Protein AF-A0A7X8GPF6-F1 (afdb_monomer)

Structure (mmCIF, N/CA/C/O backbone):
data_AF-A0A7X8GPF6-F1
#
_entry.id   AF-A0A7X8GPF6-F1
#
loop_
_atom_site.group_PDB
_atom_site.id
_atom_site.type_symbol
_atom_site.label_atom_id
_atom_site.label_alt_id
_atom_site.label_comp_id
_atom_site.label_asym_id
_atom_site.label_entity_id
_atom_site.label_seq_id
_atom_site.pdbx_PDB_ins_code
_atom_site.Cartn_x
_atom_site.Cartn_y
_atom_site.Cartn_z
_atom_site.occupancy
_atom_site.B_iso_or_equiv
_atom_site.auth_seq_id
_atom_site.auth_comp_id
_atom_site.auth_asym_id
_atom_site.auth_atom_id
_atom_site.pdbx_PDB_model_num
ATOM 1 N N . MET A 1 1 ? -4.363 -32.694 18.295 1.00 37.50 1 MET A N 1
ATOM 2 C CA . MET A 1 1 ? -3.660 -31.399 18.207 1.00 37.50 1 MET A CA 1
ATOM 3 C C . MET A 1 1 ? -2.856 -31.426 16.920 1.00 37.50 1 MET A C 1
ATOM 5 O O . MET A 1 1 ? -1.895 -32.175 16.851 1.00 37.50 1 MET A O 1
ATOM 9 N N . HIS A 1 2 ? -3.318 -30.747 15.873 1.00 38.88 2 HIS A N 1
ATOM 10 C CA . HIS A 1 2 ? -2.576 -30.638 14.618 1.00 38.88 2 HIS A CA 1
ATOM 11 C C . HIS A 1 2 ? -2.056 -29.202 14.570 1.00 38.88 2 HIS A C 1
ATOM 13 O O . HIS A 1 2 ? -2.841 -28.277 14.367 1.00 38.88 2 HIS A O 1
ATOM 19 N N . LEU A 1 3 ? -0.772 -29.018 14.897 1.00 45.59 3 LEU A N 1
ATOM 20 C CA . LEU A 1 3 ? -0.067 -27.766 14.640 1.00 45.59 3 LEU A CA 1
ATOM 21 C C . LEU A 1 3 ? -0.055 -27.598 13.118 1.00 45.59 3 LEU A C 1
ATOM 23 O O . LEU A 1 3 ? 0.709 -28.268 12.428 1.00 45.59 3 LEU A O 1
ATOM 27 N N . GLY A 1 4 ? -0.968 -26.776 12.601 1.00 41.94 4 GLY A N 1
ATOM 28 C CA . GLY A 1 4 ? -0.931 -26.340 11.215 1.00 41.94 4 GLY A CA 1
ATOM 29 C C . GLY A 1 4 ? 0.356 -25.559 11.012 1.00 41.94 4 GLY A C 1
ATOM 30 O O . GLY A 1 4 ? 0.553 -24.527 11.651 1.00 41.94 4 GLY A O 1
ATOM 31 N N . LEU A 1 5 ? 1.234 -26.120 10.188 1.00 46.19 5 LEU A N 1
ATOM 32 C CA . LEU A 1 5 ? 2.461 -25.509 9.706 1.00 46.19 5 LEU A CA 1
ATOM 33 C C . LEU A 1 5 ? 2.139 -24.082 9.256 1.00 46.19 5 LEU A C 1
ATOM 35 O O . LEU A 1 5 ? 1.348 -23.879 8.335 1.00 46.19 5 LEU A O 1
ATOM 39 N N . VAL A 1 6 ? 2.719 -23.098 9.936 1.00 54.41 6 VAL A N 1
ATOM 40 C CA . VAL A 1 6 ? 2.864 -21.763 9.363 1.00 54.41 6 VAL A CA 1
ATOM 41 C C . VAL A 1 6 ? 3.638 -21.978 8.063 1.00 54.41 6 VAL A C 1
ATOM 43 O O . VAL A 1 6 ? 4.681 -22.624 8.098 1.00 54.41 6 VAL A O 1
ATOM 46 N N . GLU A 1 7 ? 3.102 -21.554 6.916 1.00 57.56 7 GLU A N 1
ATOM 47 C CA . GLU A 1 7 ? 3.818 -21.662 5.641 1.00 57.56 7 GLU A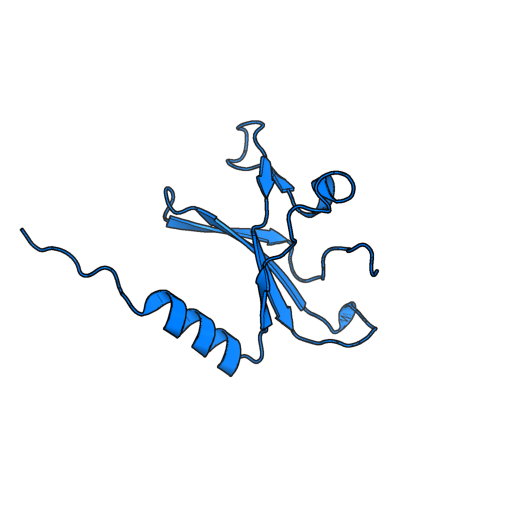 CA 1
ATOM 48 C C . GLU A 1 7 ? 5.108 -20.835 5.737 1.00 57.56 7 GLU A C 1
ATOM 50 O O . GLU A 1 7 ? 5.091 -19.617 5.559 1.00 57.56 7 GLU A O 1
ATOM 55 N N . GLU A 1 8 ? 6.225 -21.488 6.072 1.00 58.53 8 GLU A N 1
ATOM 56 C CA . GLU A 1 8 ? 7.517 -20.827 6.302 1.00 58.53 8 GLU A CA 1
ATOM 57 C C . GLU A 1 8 ? 8.080 -20.158 5.032 1.00 58.53 8 GLU A C 1
ATOM 59 O O . GLU A 1 8 ? 8.993 -19.344 5.126 1.00 58.53 8 GLU A O 1
ATOM 64 N N . ASP A 1 9 ? 7.493 -20.415 3.855 1.00 74.12 9 ASP A N 1
ATOM 65 C CA . ASP A 1 9 ? 7.949 -19.903 2.556 1.00 74.12 9 ASP A CA 1
ATOM 66 C C . ASP A 1 9 ? 7.057 -18.805 1.937 1.00 74.12 9 ASP A C 1
ATOM 68 O O . ASP A 1 9 ? 7.342 -18.327 0.837 1.00 74.12 9 ASP A O 1
ATOM 72 N N . GLY A 1 10 ? 5.977 -18.375 2.605 1.00 84.06 10 GLY A N 1
ATOM 73 C CA . GLY A 1 10 ? 4.975 -17.490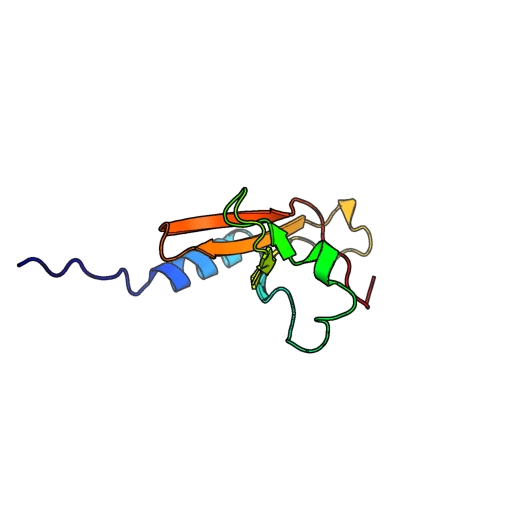 1.989 1.00 84.06 10 GLY A CA 1
ATOM 74 C C . GLY A 1 10 ? 5.552 -16.150 1.511 1.00 84.06 10 GLY A C 1
ATOM 75 O O . GLY A 1 1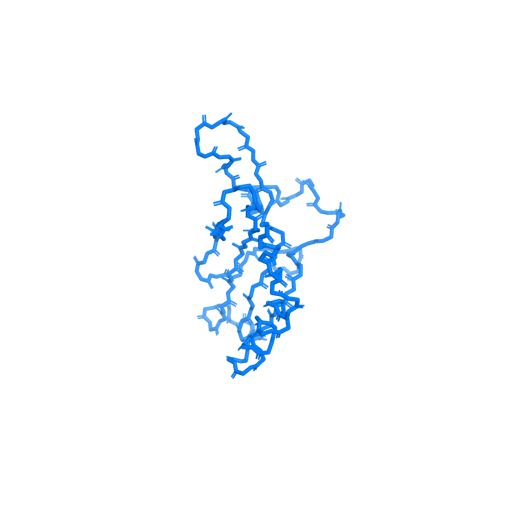0 ? 5.200 -15.648 0.440 1.00 84.06 10 GLY A O 1
ATOM 76 N N . LYS A 1 11 ? 6.508 -15.597 2.267 1.00 86.75 11 LYS A N 1
ATOM 77 C CA . LYS A 1 11 ? 7.253 -14.393 1.876 1.00 86.75 11 LYS A CA 1
ATOM 78 C C . LYS A 1 11 ? 8.145 -14.649 0.660 1.00 86.75 11 LYS A C 1
ATOM 80 O O . LYS A 1 11 ? 8.171 -13.828 -0.252 1.00 86.75 11 LYS A O 1
ATOM 85 N N . GLU A 1 12 ? 8.861 -15.769 0.641 1.00 91.25 12 GLU A N 1
ATOM 86 C CA . GLU A 1 12 ? 9.773 -16.118 -0.453 1.00 91.25 12 GLU A CA 1
ATOM 87 C C . GLU A 1 12 ? 9.002 -16.338 -1.756 1.00 91.25 12 GLU A C 1
ATOM 89 O O . GLU A 1 12 ? 9.376 -15.787 -2.789 1.00 91.25 12 GLU A O 1
ATOM 94 N N . LYS A 1 13 ? 7.864 -17.043 -1.701 1.00 94.31 13 LYS A N 1
ATOM 95 C CA . LYS A 1 13 ? 6.945 -17.200 -2.840 1.00 94.31 13 LYS A CA 1
ATOM 96 C C . LYS A 1 13 ? 6.425 -15.858 -3.351 1.00 94.31 13 LYS A C 1
ATOM 98 O O . LYS A 1 13 ? 6.369 -15.641 -4.561 1.00 94.31 13 LYS A O 1
ATOM 103 N N . PHE A 1 14 ? 6.049 -14.954 -2.446 1.00 93.56 14 PHE A N 1
ATOM 104 C CA . PHE A 1 14 ? 5.589 -13.615 -2.811 1.00 93.56 14 PHE A CA 1
ATOM 105 C C . PHE A 1 14 ? 6.688 -12.803 -3.511 1.00 93.56 14 PHE A C 1
ATOM 107 O O . PHE A 1 14 ? 6.446 -12.229 -4.576 1.00 93.56 14 PHE A O 1
ATOM 114 N N . GLU A 1 15 ? 7.897 -12.774 -2.950 1.00 93.62 15 GLU A N 1
ATOM 115 C CA . GLU A 1 15 ? 9.031 -12.044 -3.525 1.00 93.62 15 GLU A CA 1
ATOM 116 C C . GLU A 1 15 ? 9.491 -12.659 -4.858 1.00 93.62 15 GLU A C 1
ATOM 118 O O . GLU A 1 15 ? 9.771 -11.917 -5.803 1.00 93.62 15 GLU A O 1
ATOM 123 N N . ALA A 1 16 ? 9.478 -13.990 -4.983 1.00 94.88 16 ALA A N 1
ATOM 124 C CA . ALA A 1 16 ? 9.760 -14.692 -6.235 1.00 94.88 16 ALA A CA 1
ATOM 125 C C . ALA A 1 16 ? 8.747 -14.329 -7.331 1.00 94.88 16 ALA A C 1
ATOM 127 O O . ALA A 1 16 ? 9.144 -13.919 -8.421 1.00 94.88 16 ALA A O 1
ATOM 128 N N . CYS A 1 17 ? 7.448 -14.372 -7.019 1.00 96.44 17 CYS A N 1
ATOM 129 C CA . CYS A 1 17 ? 6.384 -13.966 -7.940 1.00 96.44 17 CYS A CA 1
ATOM 130 C C . CYS A 1 17 ? 6.519 -12.490 -8.355 1.00 96.44 17 CYS A C 1
ATOM 132 O O . CYS A 1 17 ? 6.360 -12.146 -9.528 1.00 96.44 17 CYS A O 1
ATOM 134 N N . CYS A 1 18 ? 6.893 -11.602 -7.424 1.00 95.56 18 CYS A N 1
ATOM 135 C CA . CYS A 1 18 ? 7.212 -10.215 -7.767 1.00 95.56 18 CYS A CA 1
ATOM 136 C C . CYS A 1 18 ? 8.351 -10.142 -8.793 1.00 95.56 18 CYS A C 1
ATOM 138 O O . CYS A 1 18 ? 8.225 -9.424 -9.786 1.00 95.56 18 CYS A O 1
ATOM 140 N N . GLY A 1 19 ? 9.426 -10.907 -8.586 1.00 94.12 19 GLY A N 1
ATOM 141 C CA . GLY A 1 19 ? 10.549 -11.005 -9.518 1.00 94.12 19 GLY A CA 1
ATOM 142 C C . GLY A 1 19 ? 10.131 -11.482 -10.911 1.00 94.12 19 GLY A C 1
ATOM 143 O O . GLY A 1 19 ? 10.450 -10.821 -11.900 1.00 94.12 19 GLY A O 1
ATOM 144 N N . GLU A 1 20 ? 9.357 -12.565 -10.992 1.00 96.62 20 GLU A N 1
ATOM 145 C CA . GLU A 1 20 ? 8.833 -13.120 -12.251 1.00 96.62 20 GLU A CA 1
ATOM 146 C C . GLU A 1 20 ? 7.965 -12.114 -13.025 1.00 96.62 20 GLU A C 1
ATOM 148 O O . GLU A 1 20 ? 8.039 -12.025 -14.251 1.00 96.62 20 GLU A O 1
ATOM 153 N N . LEU A 1 21 ? 7.181 -11.298 -12.314 1.00 94.38 21 LEU A N 1
ATOM 154 C CA . LEU A 1 21 ? 6.325 -10.260 -12.901 1.00 94.38 21 LEU A CA 1
ATOM 155 C C . LEU A 1 21 ? 7.066 -8.946 -13.225 1.00 94.38 21 LEU A C 1
ATOM 157 O O . LEU A 1 21 ? 6.466 -8.010 -13.784 1.00 94.38 21 LEU A O 1
AT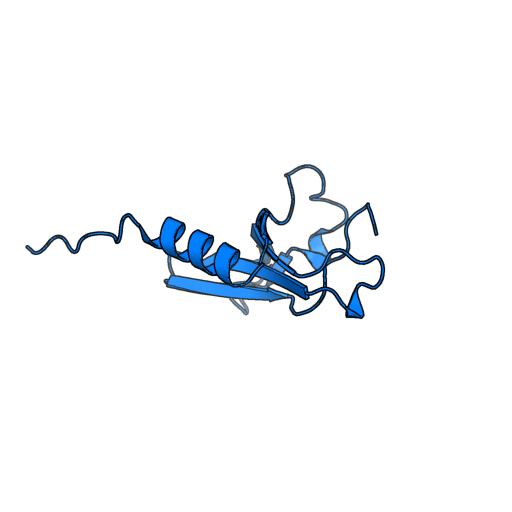OM 161 N N . GLY A 1 22 ? 8.354 -8.856 -12.876 1.00 93.56 22 GLY A N 1
ATOM 162 C CA . GLY A 1 22 ? 9.172 -7.649 -13.012 1.00 93.56 22 GLY A CA 1
ATOM 163 C C . GLY A 1 22 ? 8.749 -6.518 -12.067 1.00 93.56 22 GLY A C 1
ATOM 164 O O . GLY A 1 22 ? 8.888 -5.340 -12.406 1.00 93.56 22 GLY A O 1
ATOM 165 N N . LEU A 1 23 ? 8.174 -6.864 -10.914 1.00 94.75 23 LEU A N 1
ATOM 166 C CA . LEU A 1 23 ? 7.750 -5.939 -9.869 1.00 94.75 23 LEU A CA 1
ATOM 167 C C . LEU A 1 23 ? 8.867 -5.744 -8.844 1.00 94.75 23 LEU A C 1
ATOM 169 O O . LEU A 1 23 ? 9.488 -6.694 -8.374 1.00 94.75 23 LEU A O 1
ATOM 173 N N . ARG A 1 24 ? 9.085 -4.492 -8.441 1.00 93.19 24 ARG A N 1
ATOM 174 C CA . ARG A 1 24 ? 9.976 -4.145 -7.331 1.00 93.19 24 ARG A CA 1
ATOM 175 C C . ARG A 1 24 ? 9.157 -3.992 -6.056 1.00 93.19 24 ARG A C 1
ATOM 177 O O . ARG A 1 24 ? 8.395 -3.031 -5.941 1.00 93.19 24 ARG A O 1
ATOM 184 N N . PHE A 1 25 ? 9.329 -4.923 -5.124 1.00 94.56 25 PHE A N 1
ATOM 185 C CA . PHE A 1 25 ? 8.780 -4.851 -3.772 1.00 94.56 25 PHE A CA 1
ATOM 186 C C . PHE A 1 25 ? 9.726 -4.085 -2.837 1.00 94.56 25 PHE A C 1
ATOM 188 O O . PHE A 1 25 ? 10.944 -4.235 -2.924 1.00 94.56 25 PHE A O 1
ATOM 195 N N . GLY A 1 26 ? 9.180 -3.251 -1.952 1.00 92.25 26 GLY A N 1
ATOM 196 C CA . GLY A 1 26 ? 9.974 -2.492 -0.986 1.00 92.25 26 GLY A CA 1
ATOM 197 C C . GLY A 1 26 ? 9.135 -1.766 0.063 1.00 92.25 26 GLY A C 1
ATOM 198 O O . GLY A 1 26 ? 7.906 -1.759 0.004 1.00 92.25 26 GLY A O 1
ATOM 199 N N . ARG A 1 27 ? 9.807 -1.139 1.035 1.00 91.19 27 ARG A N 1
ATOM 200 C CA . ARG A 1 27 ? 9.177 -0.242 2.021 1.00 91.19 27 ARG A CA 1
ATOM 201 C C . ARG A 1 27 ? 8.807 1.089 1.369 1.00 91.19 27 ARG A C 1
ATOM 203 O O . ARG A 1 27 ? 9.571 1.608 0.557 1.00 91.19 27 ARG A O 1
ATOM 210 N N . SER A 1 28 ? 7.643 1.633 1.714 1.00 80.56 28 SER A N 1
ATOM 211 C CA . SER A 1 28 ? 7.130 2.891 1.154 1.00 80.56 28 SER A CA 1
ATOM 212 C C . SER A 1 28 ? 7.951 4.119 1.562 1.00 80.56 28 SER A C 1
ATOM 214 O O . SER A 1 28 ? 8.270 4.915 0.685 1.00 80.56 28 SER A O 1
ATOM 216 N N . MET A 1 29 ? 8.342 4.241 2.837 1.00 70.88 29 MET A N 1
ATOM 217 C CA . MET A 1 29 ? 9.140 5.344 3.394 1.00 70.88 29 MET A CA 1
ATOM 218 C C . MET A 1 29 ? 9.943 4.899 4.632 1.00 70.88 29 MET A C 1
ATOM 220 O O . MET A 1 29 ? 9.623 3.891 5.259 1.00 70.88 29 MET A O 1
ATOM 224 N N . THR A 1 30 ? 10.980 5.666 4.986 1.00 59.75 30 THR A N 1
ATOM 225 C CA . THR A 1 30 ? 11.678 5.609 6.286 1.00 59.75 30 THR A CA 1
ATOM 226 C C . THR A 1 30 ? 11.179 6.735 7.205 1.00 59.75 30 THR A C 1
ATOM 228 O O . THR A 1 30 ? 10.658 7.738 6.717 1.00 59.75 30 THR A O 1
ATOM 231 N N . ASP A 1 31 ? 11.357 6.589 8.525 1.00 53.38 31 ASP A N 1
ATOM 232 C CA . ASP A 1 31 ? 10.812 7.435 9.615 1.00 53.38 31 ASP A CA 1
ATOM 233 C C . ASP A 1 31 ? 11.086 8.959 9.531 1.00 53.38 31 ASP A C 1
ATOM 235 O O . ASP A 1 31 ? 10.631 9.729 10.373 1.00 53.38 31 ASP A O 1
ATOM 239 N N . VAL A 1 32 ? 11.820 9.438 8.525 1.00 48.75 32 VAL A N 1
ATOM 240 C CA . VAL A 1 32 ? 12.312 10.824 8.426 1.00 48.75 32 VAL A CA 1
ATOM 241 C C . VAL A 1 32 ? 11.294 11.794 7.800 1.00 48.75 32 VAL A C 1
ATOM 243 O O . VAL A 1 32 ? 11.482 13.003 7.869 1.00 48.75 32 VAL A O 1
ATOM 246 N N . ALA A 1 33 ? 10.185 11.314 7.231 1.00 53.56 33 ALA A N 1
ATOM 247 C CA . ALA A 1 33 ? 9.247 12.159 6.475 1.00 53.56 33 ALA A CA 1
ATOM 248 C C . ALA A 1 33 ? 7.786 12.107 6.979 1.00 53.56 33 ALA A C 1
ATOM 250 O O . ALA A 1 33 ? 6.834 12.326 6.230 1.00 53.56 33 ALA A O 1
ATOM 251 N N . VAL A 1 34 ? 7.626 11.883 8.289 1.00 52.72 34 VAL A N 1
ATOM 252 C CA . VAL A 1 34 ? 6.338 11.797 9.008 1.00 52.72 34 VAL A CA 1
ATOM 253 C C . VAL A 1 34 ? 5.518 13.099 8.944 1.00 52.72 34 VAL A C 1
ATOM 255 O O . VAL A 1 34 ? 4.297 13.053 9.041 1.00 52.72 34 VAL A O 1
ATOM 258 N N . GLY A 1 35 ? 6.155 14.258 8.747 1.00 59.97 35 GLY A N 1
ATOM 259 C CA . GLY A 1 35 ? 5.462 15.554 8.765 1.00 59.97 35 GLY A CA 1
ATOM 260 C C . GLY A 1 35 ? 4.844 15.992 7.432 1.00 59.97 35 GLY A C 1
ATOM 261 O O . GLY A 1 35 ? 3.744 16.537 7.417 1.00 59.97 35 GLY A O 1
ATOM 262 N N . GLU A 1 36 ? 5.532 15.775 6.307 1.00 59.28 36 GLU A N 1
ATOM 263 C CA . GLU A 1 36 ? 5.161 16.409 5.027 1.00 59.28 36 GLU A CA 1
ATOM 264 C C . GLU A 1 36 ? 4.236 15.551 4.151 1.00 59.28 36 GLU A C 1
ATOM 266 O O . GLU A 1 36 ? 3.441 16.097 3.388 1.00 59.28 36 GLU A O 1
ATOM 271 N N . PHE A 1 37 ? 4.264 14.222 4.302 1.00 66.50 37 PHE A N 1
ATOM 272 C CA . PHE A 1 37 ? 3.526 13.296 3.427 1.00 66.50 37 PHE A CA 1
ATOM 273 C C . PHE A 1 37 ? 2.453 12.473 4.154 1.00 66.50 37 PHE A C 1
ATOM 275 O O . PHE A 1 37 ? 1.922 11.512 3.595 1.00 66.50 37 PHE A O 1
ATOM 282 N N . GLU A 1 38 ? 2.074 12.864 5.380 1.00 70.56 38 GLU A N 1
ATOM 283 C CA . GLU A 1 38 ? 1.067 12.150 6.182 1.00 70.56 38 GLU A CA 1
ATOM 284 C C . GLU A 1 38 ? -0.237 11.930 5.393 1.00 70.56 38 GLU A C 1
ATOM 286 O O . GLU A 1 38 ? -0.826 10.856 5.430 1.00 70.56 38 GLU A O 1
ATOM 291 N N . LYS A 1 39 ? -0.671 12.924 4.609 1.00 76.38 39 LYS A N 1
ATOM 292 C CA . LYS A 1 39 ? -1.910 12.843 3.818 1.00 76.38 39 LYS A CA 1
ATOM 293 C C . LYS A 1 39 ? -1.863 11.827 2.676 1.00 76.38 39 LYS A C 1
ATOM 295 O O . LYS A 1 39 ? -2.920 11.379 2.249 1.00 76.38 39 LYS A O 1
ATOM 300 N N . GLU A 1 40 ? -0.679 11.511 2.161 1.00 82.25 40 GLU A N 1
ATOM 301 C CA . GLU A 1 40 ? -0.525 10.610 1.014 1.00 82.25 40 GLU A CA 1
ATOM 302 C C . GLU A 1 40 ? -0.272 9.165 1.447 1.00 82.25 40 GLU A C 1
ATOM 304 O O . GLU A 1 40 ? -0.750 8.238 0.797 1.00 82.25 40 GLU A O 1
ATOM 309 N N . TYR A 1 41 ? 0.438 8.964 2.560 1.00 87.38 41 TYR A N 1
ATOM 310 C CA . TYR A 1 41 ? 0.872 7.636 3.005 1.00 87.38 41 TYR A CA 1
ATOM 311 C C . TYR A 1 41 ? 0.035 7.055 4.140 1.00 87.38 41 TYR A C 1
ATOM 313 O O . TYR A 1 41 ? 0.258 5.905 4.516 1.00 87.38 41 TYR A O 1
ATOM 321 N N . TYR A 1 42 ? -0.927 7.805 4.679 1.00 90.69 42 TYR A N 1
ATOM 322 C CA . TYR A 1 42 ? -1.845 7.308 5.695 1.00 90.69 42 TYR A CA 1
ATOM 323 C C . TYR A 1 42 ? -3.272 7.246 5.170 1.00 90.69 42 TYR A C 1
ATOM 325 O O . TYR A 1 42 ? -3.810 8.225 4.655 1.00 90.69 42 TYR A O 1
ATOM 333 N N . VAL A 1 43 ? -3.917 6.103 5.383 1.00 91.69 43 VAL A N 1
ATOM 334 C CA . VAL A 1 43 ? -5.323 5.887 5.037 1.00 91.69 43 VAL A CA 1
ATOM 335 C C . VAL A 1 43 ? -6.166 5.693 6.297 1.00 91.69 43 VAL A C 1
ATOM 337 O O . VAL A 1 43 ? -5.674 5.126 7.277 1.00 91.69 43 VAL A O 1
ATOM 340 N N . PRO A 1 44 ? -7.433 6.145 6.315 1.00 93.69 44 PRO A N 1
ATOM 341 C CA . 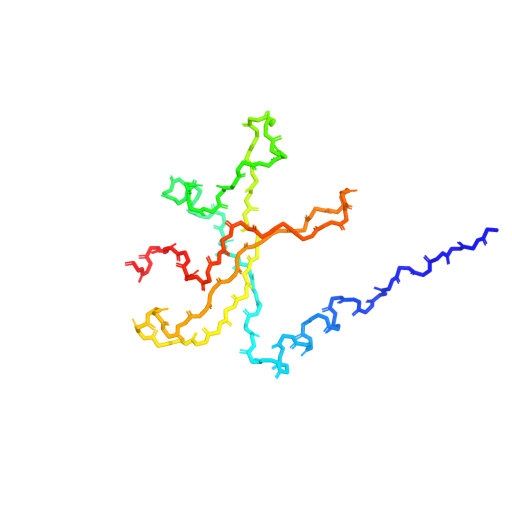PRO A 1 44 ? -8.346 5.843 7.411 1.00 93.69 44 PRO A CA 1
ATOM 342 C C . PRO A 1 44 ? -8.571 4.332 7.514 1.00 93.69 44 PRO A C 1
ATOM 344 O O . PRO A 1 44 ? -9.118 3.721 6.594 1.00 93.69 44 PRO A O 1
ATOM 347 N N . TYR A 1 45 ? -8.145 3.722 8.620 1.00 94.69 45 TYR A N 1
ATOM 348 C CA . TYR A 1 45 ? -8.280 2.283 8.826 1.00 94.69 45 TYR A CA 1
ATOM 349 C C . TYR A 1 45 ? -8.175 1.899 10.316 1.00 94.69 45 TYR A C 1
ATOM 351 O O . TYR A 1 45 ? -7.253 2.373 10.983 1.00 94.69 45 TYR A O 1
ATOM 359 N N . PRO A 1 46 ? -9.056 1.018 10.838 1.00 94.38 46 PRO A N 1
ATOM 360 C CA . PRO A 1 46 ? -10.243 0.468 10.174 1.00 94.38 46 PRO A CA 1
ATOM 361 C C . PRO A 1 46 ? -11.257 1.561 9.807 1.00 94.38 46 PRO A C 1
ATOM 363 O O . PRO A 1 46 ? -11.312 2.611 10.455 1.00 94.38 46 PRO A O 1
ATOM 366 N N . VAL A 1 47 ? -12.041 1.344 8.750 1.00 90.56 47 VAL A N 1
ATOM 367 C CA . VAL A 1 47 ? -12.984 2.350 8.231 1.00 90.56 47 VAL A CA 1
ATOM 368 C C . VAL A 1 47 ? -13.971 2.766 9.326 1.00 90.56 47 VAL A C 1
ATOM 370 O O . VAL A 1 47 ? -14.573 1.923 9.983 1.00 90.56 47 VAL A O 1
ATOM 373 N N . GLY A 1 48 ? -14.122 4.076 9.534 1.00 92.44 48 GLY A N 1
ATOM 374 C CA . GLY A 1 48 ? -15.029 4.637 10.542 1.00 92.44 48 GLY A CA 1
ATOM 375 C C . GLY A 1 48 ? -14.473 4.713 11.970 1.00 92.44 48 GLY A C 1
ATOM 376 O O . GLY A 1 48 ? -15.134 5.282 12.830 1.00 92.44 48 GLY A O 1
ATOM 377 N N . SER A 1 49 ? -13.260 4.215 12.235 1.00 94.75 49 SER A N 1
ATOM 378 C CA . SER A 1 49 ? -12.647 4.282 13.577 1.00 94.75 49 SER A CA 1
ATOM 379 C C . SER A 1 49 ? -12.081 5.660 13.949 1.00 94.75 49 SER A C 1
ATOM 381 O O . SER A 1 49 ? -11.797 5.914 15.115 1.00 94.75 49 SER A O 1
ATOM 383 N N . GLY A 1 50 ? -11.860 6.536 12.962 1.00 93.00 50 GLY A N 1
ATOM 384 C CA . GLY A 1 50 ? -11.109 7.786 13.135 1.00 93.00 50 GLY A CA 1
ATOM 385 C C . GLY A 1 50 ? -9.587 7.596 13.225 1.00 93.00 50 GLY A C 1
ATOM 386 O O . GLY A 1 50 ? -8.854 8.584 13.249 1.00 93.00 50 GLY A O 1
ATOM 387 N N . LEU A 1 51 ? -9.103 6.350 13.232 1.00 92.12 51 LEU A N 1
ATOM 388 C CA . LEU A 1 51 ? -7.682 6.022 13.197 1.00 92.12 51 LEU A CA 1
ATOM 389 C C . LEU A 1 51 ? -7.146 6.063 11.764 1.00 92.12 51 LEU A C 1
ATOM 391 O O . LEU A 1 51 ? -7.882 5.908 10.784 1.00 92.12 51 LEU A O 1
ATOM 395 N N . LYS A 1 52 ? -5.833 6.247 11.654 1.00 91.56 52 LYS A N 1
ATOM 396 C CA . LYS A 1 52 ? -5.103 6.184 10.393 1.00 91.56 52 LYS A CA 1
ATOM 397 C C . LYS A 1 52 ? -4.032 5.109 10.462 1.00 91.56 52 LYS A C 1
ATOM 399 O O . LYS A 1 52 ? -3.399 4.924 11.503 1.00 91.56 52 LYS A O 1
ATOM 404 N N . ARG A 1 53 ? -3.780 4.461 9.329 1.00 91.88 53 ARG A N 1
ATOM 405 C CA . ARG A 1 53 ? -2.708 3.482 9.178 1.00 91.88 53 ARG A CA 1
ATOM 406 C C . ARG A 1 53 ? -1.798 3.854 8.019 1.00 91.88 53 ARG A C 1
ATOM 408 O O . ARG A 1 53 ? -2.274 4.268 6.966 1.00 91.88 53 ARG A O 1
ATOM 415 N N . MET A 1 54 ? -0.498 3.707 8.248 1.00 91.62 54 MET A N 1
ATOM 416 C CA . MET A 1 54 ? 0.523 3.925 7.234 1.00 91.62 54 MET A CA 1
ATOM 417 C C . MET A 1 54 ? 0.493 2.794 6.202 1.00 91.62 54 MET A C 1
ATOM 419 O O . MET A 1 54 ? 0.343 1.624 6.554 1.00 91.62 54 MET A O 1
ATOM 423 N N . LEU A 1 55 ? 0.668 3.142 4.932 1.00 92.94 55 LEU A N 1
ATOM 424 C CA . LEU A 1 55 ? 0.954 2.190 3.866 1.00 92.94 55 LEU A CA 1
ATOM 425 C C . LEU A 1 55 ? 2.422 1.788 3.991 1.00 92.94 55 LEU A C 1
ATOM 427 O O . LEU A 1 55 ? 3.288 2.565 3.612 1.00 92.94 55 LEU A O 1
ATOM 431 N N . ASP A 1 56 ? 2.708 0.617 4.556 1.00 92.94 56 ASP A N 1
ATOM 432 C CA . ASP A 1 56 ? 4.061 0.182 4.940 1.00 92.94 56 ASP A CA 1
ATOM 433 C C . ASP A 1 56 ? 4.944 -0.238 3.745 1.00 92.94 56 ASP A C 1
ATOM 435 O O . ASP A 1 56 ? 6.179 -0.180 3.807 1.00 92.94 56 ASP A O 1
ATOM 439 N N . PHE A 1 57 ? 4.318 -0.674 2.650 1.00 94.62 57 PHE A N 1
ATOM 440 C CA . PHE A 1 57 ? 4.984 -1.301 1.510 1.00 94.62 57 PHE A CA 1
ATOM 441 C C . PHE A 1 57 ? 4.520 -0.733 0.174 1.00 94.62 57 PHE A C 1
ATOM 443 O O . PHE A 1 57 ? 3.447 -0.136 0.066 1.00 94.62 57 PHE A O 1
ATOM 450 N N . HIS A 1 58 ? 5.323 -0.977 -0.862 1.00 93.88 58 HIS A N 1
ATOM 451 C CA . HIS A 1 58 ? 4.931 -0.754 -2.242 1.00 93.88 58 HIS A CA 1
ATOM 452 C C . HIS A 1 58 ? 5.339 -1.889 -3.185 1.00 93.88 58 HIS A C 1
ATOM 454 O O . HIS A 1 58 ? 6.349 -2.564 -2.977 1.00 93.88 58 HIS A O 1
ATOM 460 N N . LEU A 1 59 ? 4.596 -2.014 -4.284 1.00 94.44 59 LEU A N 1
ATOM 461 C CA . LEU A 1 59 ? 5.022 -2.668 -5.520 1.00 94.44 59 LEU A CA 1
ATOM 462 C C . LEU A 1 59 ? 5.177 -1.608 -6.608 1.00 94.44 59 LEU A C 1
ATOM 464 O O . LEU A 1 59 ? 4.266 -0.810 -6.829 1.00 94.44 59 LEU A O 1
ATOM 468 N N . ARG A 1 60 ? 6.317 -1.605 -7.305 1.00 92.50 60 ARG A N 1
ATOM 469 C CA . ARG A 1 60 ? 6.586 -0.680 -8.413 1.00 92.50 60 ARG A CA 1
ATOM 470 C C . ARG A 1 60 ? 6.911 -1.410 -9.711 1.00 92.50 60 ARG A C 1
ATOM 472 O O . ARG A 1 60 ? 7.668 -2.377 -9.703 1.00 92.50 60 ARG A O 1
ATOM 479 N N . LYS A 1 61 ? 6.409 -0.889 -10.832 1.00 92.19 61 LYS A N 1
ATOM 480 C CA . LYS A 1 61 ? 6.778 -1.299 -12.199 1.00 92.19 61 LYS A CA 1
ATOM 481 C C . LYS A 1 61 ? 7.082 -0.067 -13.044 1.00 92.19 61 LYS A C 1
ATOM 483 O O . LYS A 1 61 ? 6.417 0.950 -12.889 1.00 92.19 61 LYS A O 1
ATOM 488 N N . GLY A 1 62 ? 8.076 -0.166 -13.924 1.00 85.88 62 GLY A N 1
ATOM 489 C CA . GLY A 1 62 ? 8.566 0.980 -14.697 1.00 85.88 62 GLY A CA 1
ATOM 490 C C . GLY A 1 62 ? 9.433 1.931 -13.860 1.00 85.88 62 GLY A C 1
ATOM 491 O O . GLY A 1 62 ? 9.369 1.952 -12.632 1.00 85.88 62 GLY A O 1
ATOM 492 N N . SER A 1 63 ? 10.331 2.662 -14.513 1.00 74.50 63 SER A N 1
ATOM 493 C CA . SER A 1 63 ? 11.201 3.677 -13.886 1.00 74.50 63 SER A CA 1
ATOM 494 C C . SER A 1 63 ? 11.475 4.842 -14.837 1.00 74.50 63 SER A C 1
ATOM 496 O O . SER A 1 63 ? 12.557 5.426 -14.830 1.00 74.50 63 SER A O 1
ATOM 498 N N . THR A 1 64 ? 10.523 5.119 -15.725 1.00 75.94 64 THR A N 1
ATOM 499 C CA . THR A 1 64 ? 10.589 6.239 -16.663 1.00 75.94 64 THR A CA 1
ATOM 500 C C . THR A 1 64 ? 10.248 7.542 -15.950 1.00 75.94 64 THR A C 1
ATOM 502 O O . THR A 1 64 ? 9.546 7.526 -14.948 1.00 75.94 64 THR A O 1
ATOM 505 N N . LYS A 1 65 ? 10.702 8.679 -16.495 1.00 70.00 65 LYS A N 1
ATOM 506 C CA . LYS 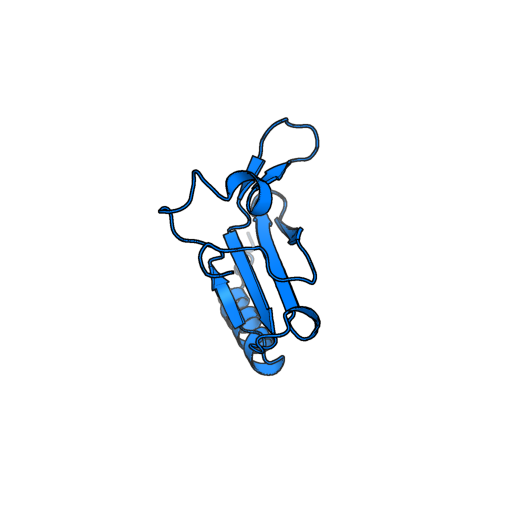A 1 65 ? 10.296 10.011 -16.008 1.00 70.00 65 LYS A CA 1
ATOM 507 C C . LYS A 1 65 ? 8.808 10.314 -16.229 1.00 70.00 65 LYS A C 1
ATOM 509 O O . LYS A 1 65 ? 8.291 11.241 -15.625 1.00 70.00 65 LYS A O 1
ATOM 514 N N . ASP A 1 66 ? 8.150 9.586 -17.133 1.00 75.69 66 ASP A N 1
ATOM 515 C CA . ASP A 1 66 ? 6.699 9.659 -17.301 1.00 75.69 66 ASP A CA 1
ATOM 516 C C . ASP A 1 66 ? 6.028 8.662 -16.350 1.00 75.69 66 ASP A C 1
ATOM 518 O O . ASP A 1 66 ? 6.037 7.453 -16.602 1.00 75.69 66 ASP A O 1
ATOM 522 N N . ASP A 1 67 ? 5.457 9.176 -15.261 1.00 72.00 67 ASP A N 1
ATOM 523 C CA . ASP A 1 67 ? 4.768 8.381 -14.240 1.00 72.00 67 ASP A CA 1
ATOM 524 C C . ASP A 1 67 ? 3.525 7.666 -14.780 1.00 72.00 67 ASP A C 1
ATOM 526 O O . ASP A 1 67 ? 3.106 6.663 -14.209 1.00 72.00 67 ASP A O 1
ATOM 530 N N . ARG A 1 68 ? 2.950 8.114 -15.909 1.00 76.62 68 ARG A N 1
ATOM 531 C CA . ARG A 1 68 ? 1.803 7.437 -16.547 1.00 76.62 68 ARG A CA 1
ATOM 532 C C . ARG A 1 68 ? 2.172 6.070 -17.112 1.00 76.62 68 ARG A C 1
ATOM 534 O O . ARG A 1 68 ? 1.291 5.246 -17.340 1.00 76.62 68 ARG A O 1
ATOM 541 N N . LEU A 1 69 ? 3.461 5.845 -17.359 1.00 80.88 69 LEU A N 1
ATOM 542 C CA . LEU A 1 69 ? 4.012 4.569 -17.814 1.00 80.88 69 LEU A CA 1
ATOM 543 C C . LEU A 1 69 ? 4.518 3.711 -16.644 1.00 80.88 69 LEU A C 1
ATOM 545 O O . LEU A 1 69 ? 4.989 2.590 -16.850 1.00 80.88 69 LEU A O 1
ATOM 549 N N . CYS A 1 70 ? 4.427 4.232 -15.42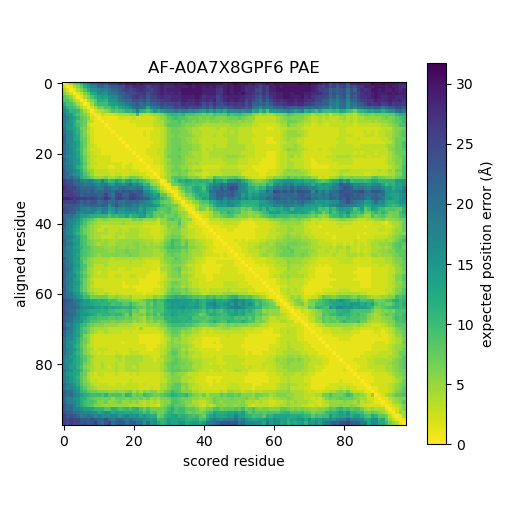0 1.00 87.69 70 CYS A N 1
ATOM 550 C CA . CYS A 1 70 ? 4.849 3.568 -14.202 1.00 87.69 70 CYS A CA 1
ATOM 551 C C . CYS A 1 70 ? 3.631 3.110 -13.393 1.00 87.69 70 CYS A C 1
ATOM 553 O O . CYS A 1 70 ? 2.565 3.717 -13.411 1.00 87.69 70 CYS A O 1
ATOM 555 N N . MET A 1 71 ? 3.809 2.024 -12.647 1.00 91.44 71 MET A N 1
ATOM 556 C CA . MET A 1 71 ? 2.824 1.525 -11.693 1.00 91.44 71 MET A CA 1
ATOM 557 C C . MET A 1 71 ? 3.394 1.607 -10.281 1.00 91.44 71 MET A C 1
ATOM 559 O O . MET A 1 71 ? 4.560 1.259 -10.066 1.00 91.44 71 MET A O 1
ATOM 563 N N . GLY A 1 72 ? 2.561 2.032 -9.338 1.00 92.38 72 GLY A N 1
ATOM 564 C CA . GLY A 1 72 ? 2.778 2.018 -7.899 1.00 92.38 72 GLY A CA 1
ATOM 565 C C . GLY A 1 72 ? 1.533 1.476 -7.199 1.00 92.38 72 GLY A C 1
ATOM 566 O O . GLY A 1 72 ? 0.419 1.920 -7.463 1.00 92.38 72 GLY A O 1
ATOM 567 N N . ILE A 1 73 ? 1.719 0.491 -6.326 1.00 95.12 73 ILE A N 1
ATOM 568 C CA . ILE A 1 73 ? 0.667 -0.044 -5.456 1.00 95.12 73 ILE A CA 1
ATOM 569 C C . ILE A 1 73 ? 1.188 0.059 -4.034 1.00 95.12 73 ILE A C 1
ATOM 571 O O . ILE A 1 73 ? 2.233 -0.519 -3.753 1.00 95.12 73 ILE A O 1
ATOM 575 N N . TYR A 1 74 ? 0.480 0.766 -3.157 1.00 94.50 74 TYR A N 1
ATOM 576 C CA . TYR A 1 74 ? 0.898 1.002 -1.774 1.00 94.50 74 TYR A CA 1
ATOM 577 C C . TYR A 1 74 ? -0.090 0.356 -0.807 1.00 94.50 74 TYR A C 1
ATOM 579 O O . TYR A 1 74 ? -1.308 0.529 -0.934 1.00 94.50 7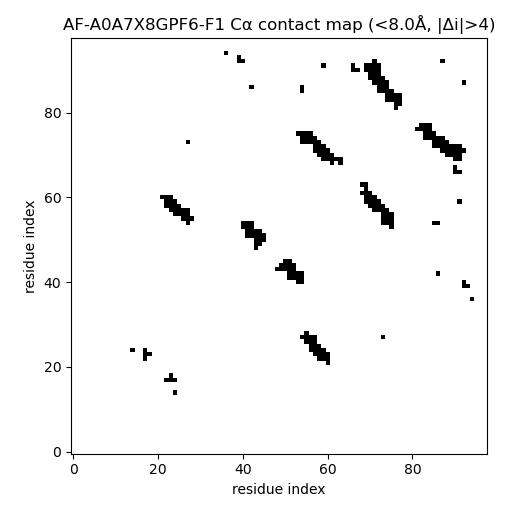4 TYR A O 1
ATOM 587 N N . PHE A 1 75 ? 0.432 -0.413 0.145 1.00 96.19 75 PHE A N 1
ATOM 588 C CA . PHE A 1 75 ? -0.376 -1.305 0.972 1.00 96.19 75 PHE A CA 1
ATOM 589 C C . PHE A 1 75 ? 0.286 -1.619 2.319 1.00 96.19 75 PHE A C 1
ATOM 591 O O . PHE A 1 75 ? 1.473 -1.357 2.525 1.00 96.19 75 PHE A O 1
ATOM 598 N N . PHE A 1 76 ? -0.487 -2.210 3.228 1.00 95.81 76 PHE A N 1
ATOM 599 C CA . PHE A 1 76 ? 0.005 -2.853 4.448 1.00 95.81 76 PHE A CA 1
ATOM 600 C C . PHE A 1 76 ? -0.704 -4.197 4.674 1.00 95.81 76 PHE A C 1
ATOM 602 O O . PHE A 1 76 ? -1.756 -4.470 4.087 1.00 95.81 76 PHE A O 1
ATOM 609 N N . TRP A 1 77 ? -0.112 -5.036 5.523 1.00 95.50 77 TRP A N 1
ATOM 610 C CA . TRP A 1 77 ? -0.709 -6.293 5.973 1.00 95.50 77 TRP A CA 1
ATOM 611 C C . TRP A 1 77 ? -1.491 -6.039 7.264 1.00 95.50 77 TRP A C 1
ATOM 613 O O . TRP A 1 77 ? -0.921 -5.543 8.235 1.00 95.50 77 TRP A O 1
ATOM 623 N N . ASP A 1 78 ? -2.779 -6.375 7.292 1.00 95.50 78 ASP A N 1
ATOM 624 C CA . ASP A 1 78 ? -3.516 -6.507 8.548 1.00 95.50 78 ASP A CA 1
ATOM 625 C C . ASP A 1 78 ? -3.465 -7.974 8.979 1.00 95.50 78 ASP A C 1
ATOM 627 O O . ASP A 1 78 ? -4.222 -8.814 8.486 1.00 95.50 78 ASP A O 1
ATOM 631 N N . GLU A 1 79 ? -2.546 -8.288 9.889 1.00 93.12 79 GLU A N 1
ATOM 632 C CA . GLU A 1 79 ? -2.353 -9.644 10.409 1.00 93.12 79 GLU A CA 1
ATOM 633 C C . GLU A 1 79 ? -3.544 -10.131 11.247 1.00 93.12 79 GLU A C 1
ATOM 635 O O . GLU A 1 79 ? -3.846 -11.325 11.241 1.00 93.12 79 GLU A O 1
ATOM 640 N N . GLN A 1 80 ? -4.255 -9.224 11.929 1.00 92.19 80 GLN A N 1
ATOM 641 C CA . GLN A 1 80 ? -5.413 -9.582 12.754 1.00 92.19 80 GLN A CA 1
ATOM 642 C C . GLN A 1 80 ? -6.602 -9.960 11.871 1.00 92.19 80 GLN A C 1
ATOM 644 O O . GLN A 1 80 ? -7.242 -10.991 12.086 1.00 92.19 80 GLN A O 1
ATOM 649 N N . ALA A 1 81 ? -6.875 -9.151 10.845 1.00 92.88 81 ALA A N 1
ATOM 650 C CA . ALA A 1 81 ? -7.930 -9.425 9.875 1.00 92.88 81 ALA A CA 1
ATOM 651 C C . ALA A 1 81 ? -7.519 -10.471 8.821 1.00 92.88 81 ALA A C 1
ATOM 653 O O . ALA A 1 81 ? -8.389 -11.025 8.148 1.00 92.88 81 ALA A O 1
ATOM 654 N N . ARG A 1 82 ? -6.216 -10.769 8.697 1.00 93.31 82 ARG A N 1
ATOM 655 C CA . ARG A 1 82 ? -5.599 -11.593 7.639 1.00 93.31 82 ARG A CA 1
ATOM 656 C C . ARG A 1 82 ? -5.913 -11.065 6.238 1.00 93.31 82 ARG A C 1
ATOM 658 O O . ARG A 1 82 ? -6.325 -11.816 5.354 1.00 93.31 82 ARG A O 1
ATOM 665 N N . LEU A 1 83 ? -5.737 -9.759 6.047 1.00 94.75 83 LEU A N 1
ATOM 666 C CA . LEU A 1 83 ? -6.025 -9.061 4.794 1.00 94.75 83 LEU A CA 1
ATOM 667 C C . LEU A 1 83 ? -4.817 -8.260 4.309 1.00 94.75 83 LEU A C 1
ATOM 669 O O . LEU A 1 83 ? -3.997 -7.785 5.093 1.00 94.75 83 LEU A O 1
ATOM 673 N N . VAL A 1 84 ? -4.767 -8.047 2.995 1.00 95.75 84 VAL A N 1
ATOM 674 C CA . VAL A 1 84 ? -3.923 -7.017 2.383 1.00 95.75 84 VAL A CA 1
ATOM 675 C C . VAL A 1 84 ? -4.782 -5.784 2.173 1.00 95.75 84 VAL A C 1
ATOM 677 O O . VAL A 1 84 ? -5.776 -5.840 1.448 1.00 95.75 84 VAL A O 1
ATOM 680 N N . VAL A 1 85 ? -4.410 -4.668 2.791 1.00 96.56 85 VAL A N 1
ATOM 681 C CA . VAL A 1 85 ? -5.130 -3.406 2.623 1.00 96.56 85 VAL A CA 1
ATOM 682 C C . VAL A 1 85 ? -4.372 -2.545 1.632 1.00 96.56 85 VAL A C 1
ATOM 684 O O . VAL A 1 85 ? -3.284 -2.051 1.926 1.00 96.56 85 VAL A O 1
ATOM 687 N N . VAL A 1 86 ? -4.956 -2.360 0.450 1.00 96.12 86 VAL A N 1
ATOM 688 C CA . VAL A 1 86 ? -4.407 -1.487 -0.589 1.00 96.12 86 VAL A CA 1
ATOM 689 C C . VAL A 1 86 ? -5.006 -0.095 -0.435 1.00 96.12 86 VAL A C 1
ATOM 691 O O . VAL A 1 86 ? -6.218 0.076 -0.546 1.00 96.12 86 VAL A O 1
ATOM 694 N N . GLY A 1 87 ? -4.156 0.898 -0.175 1.00 93.62 87 GLY A N 1
ATOM 695 C CA . GLY A 1 87 ? -4.589 2.282 0.023 1.00 93.62 87 GLY A CA 1
ATOM 696 C C . GLY A 1 87 ? -4.433 3.176 -1.200 1.00 93.62 87 GLY A C 1
ATOM 697 O O . GLY A 1 87 ? -5.135 4.176 -1.304 1.00 93.62 87 GLY A O 1
ATOM 698 N N . SER A 1 88 ? -3.531 2.831 -2.125 1.00 92.62 88 SER A N 1
ATOM 699 C CA . SER A 1 88 ? -3.292 3.621 -3.336 1.00 92.62 88 SER A CA 1
ATOM 700 C C . SER A 1 88 ? -2.867 2.751 -4.516 1.00 92.62 88 SER A C 1
ATOM 702 O O . SER A 1 88 ? -2.030 1.855 -4.371 1.00 92.62 88 SER A O 1
ATOM 704 N N . LEU A 1 89 ? -3.466 3.030 -5.676 1.00 92.75 89 LEU A N 1
ATOM 705 C CA . LEU A 1 89 ? -3.174 2.448 -6.986 1.00 92.75 89 LEU A CA 1
ATOM 706 C C . LEU A 1 89 ? -3.759 3.338 -8.109 1.00 92.75 89 LEU A C 1
ATOM 708 O O . LEU A 1 89 ? -4.693 4.099 -7.851 1.00 92.75 89 LEU A O 1
ATOM 712 N N . PRO A 1 90 ? -3.284 3.231 -9.365 1.00 87.44 90 PRO A N 1
ATOM 713 C CA . PRO A 1 90 ? -2.090 2.509 -9.805 1.00 87.44 90 PRO A CA 1
ATOM 714 C C . PRO A 1 90 ? -0.840 3.404 -9.888 1.00 87.44 90 PRO A C 1
ATOM 716 O O . PRO A 1 90 ? 0.174 2.961 -10.414 1.00 87.44 90 PRO A O 1
ATOM 719 N N . ALA A 1 91 ? -0.907 4.664 -9.452 1.00 85.94 91 ALA A N 1
ATOM 720 C CA . ALA A 1 91 ? 0.158 5.649 -9.643 1.00 85.94 91 ALA A CA 1
ATOM 721 C C . ALA A 1 91 ? 1.177 5.670 -8.490 1.00 85.94 91 ALA A C 1
ATOM 723 O O . ALA A 1 91 ? 0.914 5.189 -7.387 1.00 85.94 91 ALA A O 1
ATOM 724 N N . HIS A 1 92 ? 2.353 6.253 -8.740 1.00 85.44 92 HIS A N 1
ATOM 725 C CA . HIS A 1 92 ? 3.322 6.533 -7.676 1.00 85.44 92 HIS A CA 1
ATOM 726 C C . HIS A 1 92 ? 2.761 7.628 -6.763 1.00 85.44 92 HIS A C 1
ATOM 728 O O . HIS A 1 92 ? 2.204 8.616 -7.241 1.00 85.44 92 HIS A O 1
ATOM 734 N N . LEU A 1 93 ? 2.888 7.435 -5.449 1.00 82.56 93 LEU A N 1
ATOM 735 C CA . LEU A 1 93 ? 2.664 8.514 -4.489 1.00 82.56 93 LEU A CA 1
ATOM 736 C C . LEU A 1 93 ? 3.820 9.507 -4.59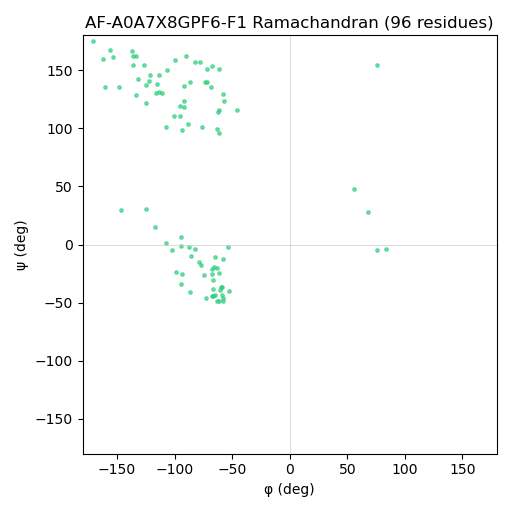2 1.00 82.56 93 LEU A C 1
ATOM 738 O O . LEU A 1 93 ? 4.940 9.112 -4.940 1.00 82.56 93 LEU A O 1
ATOM 742 N N . ARG A 1 94 ? 3.564 10.785 -4.294 1.00 71.62 94 ARG A N 1
ATOM 743 C CA . ARG A 1 94 ? 4.623 11.787 -4.370 1.00 71.62 94 ARG A CA 1
ATOM 744 C C . ARG A 1 94 ? 5.652 11.498 -3.287 1.00 71.62 94 ARG A C 1
ATOM 746 O O . ARG A 1 94 ? 5.396 10.860 -2.263 1.00 71.62 94 ARG A O 1
ATOM 753 N N . THR A 1 95 ? 6.866 11.932 -3.558 1.00 68.75 95 THR A N 1
ATOM 754 C CA . THR A 1 95 ? 7.973 11.892 -2.608 1.00 68.75 95 THR A CA 1
ATOM 755 C C . THR A 1 95 ? 8.702 13.215 -2.727 1.00 68.75 95 THR A C 1
ATOM 757 O O . THR A 1 95 ? 8.528 13.919 -3.710 1.00 68.75 95 THR A O 1
ATOM 760 N N . SER A 1 96 ? 9.577 13.557 -1.789 1.00 57.22 96 SER A N 1
ATOM 761 C CA . SER A 1 96 ? 10.389 14.779 -1.903 1.00 57.22 96 SER A CA 1
ATOM 762 C C . SER A 1 96 ? 11.268 14.844 -3.167 1.00 57.22 96 SER A C 1
ATOM 764 O O . SER A 1 96 ? 11.797 15.904 -3.488 1.00 57.22 96 SER A O 1
ATOM 766 N N . ALA A 1 97 ? 11.423 13.733 -3.896 1.00 54.06 97 ALA A N 1
ATOM 767 C CA . ALA A 1 97 ? 12.124 13.667 -5.173 1.00 54.06 97 ALA A CA 1
ATOM 768 C C . ALA A 1 97 ? 11.236 13.965 -6.405 1.00 54.06 97 ALA A C 1
ATOM 770 O O . ALA A 1 97 ? 11.751 13.915 -7.524 1.00 54.06 97 ALA A O 1
ATOM 771 N N . THR A 1 98 ? 9.929 14.214 -6.238 1.00 50.59 98 THR A N 1
ATOM 772 C CA . THR A 1 98 ? 8.945 14.399 -7.328 1.00 50.59 98 THR A CA 1
ATOM 773 C C . THR A 1 98 ? 7.949 15.505 -7.003 1.00 50.59 98 THR A C 1
ATOM 775 O O . THR A 1 98 ? 7.827 16.431 -7.833 1.00 50.59 98 THR A O 1
#

Mean predicted aligned error: 7.89 Å

Sequence (98 aa):
MHLGLVEEDGKEKFEACCGELGLRFGRSMTDVAVGEFEKEYYVPYPVGSGLKRMLDFHLRKGSTKDDRLCMGIYFFWDEQARLVVVGSLPAHLRTSAT

Secondary structure (DSSP, 8-state):
-------TTHHHHHHHHHHHTT-EEEES--GGGTTTSHHHHEEE-STTSS-EEE--EEEEE---S-GGG-EEEEEEEETTTTEEEEEE-SSPPP-TT-

Nearest PDB structures (foldseek):
  4rfu-assembly1_C  TM=3.565E-01  e=1.369E+00  Epinephelus coioides nervous necrosis virus
  5wvz-assembly2_B  TM=4.298E-01  e=3.142E+00  Saccharolobus solfataricus P2
  5wvy-assembly2_B  TM=4.432E-01  e=3.755E+00  Saccharolobus solfataricus P2
  4wiz-assembly1_CA  TM=3.880E-01  e=2.791E+00  Epinephelus coioides nervous necrosis virus
  3lwi-assembly1_A  TM=3.669E-01  e=4.228E+00  Saccharolobus solfataricus P2

pLDDT: mean 82.05, std 16.44, range [37.5, 96.62]

Solvent-accessible surface area (backbone atoms only — not comparable to full-atom values): 6087 Å² total; per-residue (Å²): 138,80,84,74,75,73,72,88,51,58,66,58,54,50,54,50,52,30,53,76,72,60,36,48,73,48,68,57,74,68,92,86,52,68,82,85,44,45,83,80,44,38,41,74,40,63,80,90,68,84,39,68,39,66,37,54,26,32,41,35,30,72,86,60,95,54,55,91,72,26,38,17,38,31,21,34,77,38,77,89,81,69,43,79,48,75,76,45,70,57,49,69,75,84,50,100,91,106

Foldseek 3Di:
DDPDDPPPCPVVVVVVVCVVVVKDKDFLDDPPCCPPCVVQQWDDPPPPPPDIDGQGMWIKDDDDPPQVNIFIWTWDADPVVRDIGTDDDGTRTDDPVD

Radius of gyration: 15.64 Å; Cα contacts (8 Å, |Δi|>4): 131; chains: 1; bounding box: 27×48×36 Å